Protein AF-A0A7J4FAH4-F1 (afdb_monomer_lite)

Structure (mmCIF, N/CA/C/O backbone):
data_AF-A0A7J4FAH4-F1
#
_entry.id   AF-A0A7J4FAH4-F1
#
loop_
_atom_site.group_PDB
_atom_site.id
_atom_site.type_symbol
_atom_site.label_atom_id
_atom_site.label_alt_id
_atom_site.label_comp_id
_atom_site.label_asym_id
_atom_site.label_entity_id
_atom_site.label_seq_id
_atom_site.pdbx_PDB_ins_code
_atom_site.Cartn_x
_atom_site.Cartn_y
_atom_site.Cartn_z
_atom_site.occupancy
_atom_site.B_iso_or_equiv
_atom_site.auth_seq_id
_atom_site.auth_comp_id
_atom_site.auth_asym_id
_atom_site.auth_atom_id
_atom_site.pdbx_PDB_model_num
ATOM 1 N N . MET A 1 1 ? -0.004 -13.744 0.465 1.00 54.03 1 MET A N 1
ATOM 2 C CA . MET A 1 1 ? 0.707 -14.096 1.717 1.00 54.03 1 MET A CA 1
ATOM 3 C C . MET A 1 1 ? 0.719 -12.856 2.607 1.00 54.03 1 MET A C 1
ATOM 5 O O . MET A 1 1 ? 1.039 -11.796 2.095 1.00 54.03 1 MET A O 1
ATOM 9 N N . SER A 1 2 ? 0.314 -12.935 3.880 1.00 59.16 2 SER A N 1
ATOM 10 C CA . SER A 1 2 ? 0.362 -11.785 4.802 1.00 59.16 2 SER A CA 1
ATOM 11 C C . SER A 1 2 ? 1.674 -11.795 5.589 1.00 59.16 2 SER A C 1
ATOM 13 O O . SER A 1 2 ? 1.915 -12.736 6.346 1.00 59.16 2 SER A O 1
ATOM 15 N N . LEU A 1 3 ? 2.505 -10.766 5.427 1.00 73.12 3 LEU A N 1
ATOM 16 C CA . LEU A 1 3 ? 3.764 -10.606 6.156 1.00 73.12 3 LEU A CA 1
ATOM 17 C C . LEU A 1 3 ? 3.578 -9.580 7.283 1.00 73.12 3 LEU A C 1
ATOM 19 O O . LEU A 1 3 ? 3.085 -8.482 7.044 1.00 73.12 3 LEU A O 1
ATOM 23 N N . LYS A 1 4 ? 3.972 -9.931 8.511 1.00 84.88 4 LYS A N 1
ATOM 24 C CA . LYS A 1 4 ? 4.055 -8.994 9.641 1.00 84.88 4 LYS A CA 1
ATOM 25 C C . LYS A 1 4 ? 5.525 -8.789 9.979 1.00 84.88 4 LYS A C 1
ATOM 27 O O . LYS A 1 4 ? 6.228 -9.762 10.237 1.00 84.88 4 LYS A O 1
ATOM 32 N N . LEU A 1 5 ? 5.976 -7.540 9.970 1.00 83.56 5 LEU A N 1
ATOM 33 C CA . LEU A 1 5 ? 7.360 -7.171 10.259 1.00 83.56 5 LEU A CA 1
ATOM 34 C C . LEU A 1 5 ? 7.422 -6.438 11.598 1.00 83.56 5 LEU A C 1
ATOM 36 O O . LEU A 1 5 ? 6.719 -5.451 11.799 1.00 83.56 5 LEU A O 1
ATOM 40 N N . ALA A 1 6 ? 8.273 -6.913 12.507 1.00 90.56 6 ALA A N 1
ATOM 41 C CA . ALA A 1 6 ? 8.656 -6.157 13.692 1.00 90.56 6 ALA A CA 1
ATOM 42 C C . ALA A 1 6 ? 9.883 -5.310 13.340 1.00 90.56 6 ALA A C 1
ATOM 44 O O . ALA A 1 6 ? 10.941 -5.853 13.020 1.00 90.56 6 ALA A O 1
ATOM 45 N N . ILE A 1 7 ? 9.736 -3.988 13.373 1.00 90.44 7 ILE A N 1
ATOM 46 C CA . ILE A 1 7 ? 10.794 -3.041 13.011 1.00 90.44 7 ILE A CA 1
ATOM 47 C C . ILE A 1 7 ? 11.178 -2.166 14.204 1.00 90.44 7 ILE A C 1
ATOM 49 O O . ILE A 1 7 ? 10.389 -1.948 15.119 1.00 90.44 7 ILE A O 1
ATOM 53 N N . SER A 1 8 ? 12.416 -1.667 14.205 1.00 93.62 8 SER A N 1
ATOM 54 C CA . SER A 1 8 ? 12.860 -0.711 15.226 1.00 93.62 8 SER A CA 1
ATOM 55 C C . SER A 1 8 ? 12.094 0.611 15.114 1.00 93.62 8 SER A C 1
ATOM 57 O O . SER A 1 8 ? 11.787 1.048 14.005 1.00 93.62 8 SER A O 1
ATOM 59 N N . ARG A 1 9 ? 11.883 1.297 16.246 1.00 93.50 9 ARG A N 1
ATOM 60 C CA . ARG A 1 9 ? 11.243 2.626 16.301 1.00 93.50 9 ARG A CA 1
ATOM 61 C C . ARG A 1 9 ? 11.860 3.625 15.315 1.00 93.50 9 ARG A C 1
ATOM 63 O O . ARG A 1 9 ? 11.146 4.343 14.631 1.00 93.50 9 ARG A O 1
ATOM 70 N N . ARG A 1 10 ? 13.188 3.604 15.177 1.00 93.38 10 ARG A N 1
ATOM 71 C CA . ARG A 1 10 ? 13.920 4.454 14.225 1.00 93.38 10 ARG A CA 1
ATOM 72 C C . ARG A 1 10 ? 13.487 4.226 12.771 1.00 93.38 10 ARG A C 1
ATOM 74 O O . ARG A 1 10 ? 13.498 5.159 11.977 1.00 93.38 10 ARG A O 1
ATOM 81 N N . LEU A 1 11 ? 13.182 2.983 12.393 1.00 91.38 11 LEU A N 1
ATOM 82 C CA . LEU A 1 11 ? 12.743 2.670 11.034 1.00 91.38 11 LEU A CA 1
ATOM 83 C C . LEU A 1 11 ? 11.282 3.070 10.821 1.00 91.38 11 LEU A C 1
ATOM 85 O O . LEU A 1 11 ? 10.959 3.582 9.758 1.00 91.38 11 LEU A O 1
ATOM 89 N N . GLU A 1 12 ? 10.432 2.896 11.833 1.00 91.25 12 GLU A N 1
ATOM 90 C CA . GLU A 1 12 ? 9.048 3.382 11.805 1.00 91.25 12 GLU A CA 1
ATOM 91 C C . GLU A 1 12 ? 8.988 4.906 11.619 1.00 91.25 12 GLU A C 1
ATOM 93 O O . GLU A 1 12 ? 8.271 5.390 10.748 1.00 91.25 12 GLU A O 1
ATOM 98 N N . GLU A 1 13 ? 9.789 5.656 12.383 1.00 92.56 13 GLU A N 1
ATOM 99 C CA . GLU A 1 13 ? 9.893 7.117 12.266 1.00 92.56 13 GLU A CA 1
ATOM 100 C C . GLU A 1 13 ? 10.339 7.531 10.857 1.00 92.56 13 GLU A C 1
ATOM 102 O O . GLU A 1 13 ? 9.701 8.376 10.234 1.00 92.56 13 GLU A O 1
ATOM 107 N N . ARG A 1 14 ? 11.354 6.864 10.290 1.00 92.94 14 ARG A N 1
ATOM 108 C CA . ARG A 1 14 ? 11.786 7.124 8.906 1.00 92.94 14 ARG A CA 1
ATOM 109 C C . ARG A 1 14 ? 10.707 6.804 7.873 1.00 92.94 14 ARG A C 1
ATOM 111 O O . ARG A 1 14 ? 10.540 7.568 6.933 1.00 92.94 14 ARG A O 1
ATOM 118 N N . LEU A 1 15 ? 9.991 5.687 8.014 1.00 91.31 15 LEU A N 1
ATOM 119 C CA . LEU A 1 15 ? 8.903 5.339 7.093 1.00 91.31 15 LEU A CA 1
ATOM 120 C C . LEU A 1 15 ? 7.787 6.388 7.130 1.00 91.31 15 LEU A C 1
ATOM 122 O O . LEU A 1 15 ? 7.239 6.728 6.085 1.00 91.31 15 LEU A O 1
ATOM 126 N N . ARG A 1 16 ? 7.482 6.919 8.319 1.00 89.94 16 ARG A N 1
ATOM 127 C CA . ARG A 1 16 ? 6.504 7.994 8.501 1.00 89.94 16 ARG A CA 1
ATOM 128 C C . ARG A 1 16 ? 6.962 9.296 7.846 1.00 89.94 16 ARG A C 1
ATOM 130 O O . ARG A 1 16 ? 6.202 9.869 7.079 1.00 89.94 16 ARG A O 1
ATOM 137 N N . GLU A 1 17 ? 8.202 9.718 8.083 1.00 91.31 17 GLU A N 1
ATOM 138 C CA . GLU A 1 17 ? 8.757 10.928 7.460 1.00 91.31 17 GLU A CA 1
ATOM 139 C C . GLU A 1 17 ? 8.730 10.857 5.928 1.00 91.31 17 GLU A C 1
ATOM 141 O O . GLU A 1 17 ? 8.362 11.824 5.267 1.00 91.31 17 GLU A O 1
ATOM 146 N N . GLU A 1 18 ? 9.114 9.720 5.343 1.00 88.81 18 GLU A N 1
ATOM 147 C CA . GLU A 1 18 ? 9.100 9.555 3.886 1.00 88.81 18 GLU A CA 1
ATOM 148 C C . GLU A 1 18 ? 7.671 9.469 3.329 1.00 88.81 18 GLU A C 1
ATOM 150 O O . GLU A 1 18 ? 7.392 10.037 2.276 1.00 88.81 18 GLU A O 1
ATOM 155 N N . SER A 1 19 ? 6.750 8.836 4.060 1.00 86.56 19 SER A N 1
ATOM 156 C CA . SER A 1 19 ? 5.319 8.801 3.731 1.00 86.56 19 SER A CA 1
ATOM 157 C C . SER A 1 19 ? 4.721 10.211 3.686 1.00 86.56 19 SER A C 1
ATOM 159 O O . SER A 1 19 ? 4.054 10.563 2.712 1.00 86.56 19 SER A O 1
ATOM 161 N N . GLU A 1 20 ? 5.029 11.048 4.680 1.00 86.31 20 GLU A N 1
ATOM 162 C CA . GLU A 1 20 ? 4.586 12.444 4.744 1.00 86.31 20 GLU A CA 1
ATOM 163 C C . GLU A 1 20 ? 5.186 13.292 3.614 1.00 86.31 20 GLU A C 1
ATOM 165 O O . GLU A 1 20 ? 4.463 14.044 2.962 1.00 86.31 20 GLU A O 1
ATOM 170 N N . LYS A 1 21 ? 6.489 13.145 3.329 1.00 85.44 21 LYS A 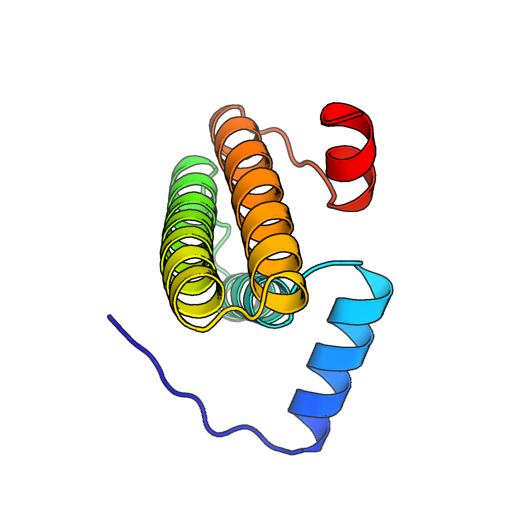N 1
ATOM 171 C CA . LYS A 1 21 ? 7.160 13.872 2.234 1.00 85.44 21 LYS A CA 1
ATOM 172 C C . LYS A 1 21 ? 6.620 13.495 0.858 1.00 85.44 21 LYS A C 1
ATOM 174 O O . LYS A 1 21 ? 6.488 14.363 -0.001 1.00 85.44 21 LYS A O 1
ATOM 179 N N . ALA A 1 22 ? 6.356 12.210 0.634 1.00 77.88 22 ALA A N 1
ATOM 180 C CA . ALA A 1 22 ? 5.904 11.700 -0.655 1.00 77.88 22 ALA A CA 1
ATOM 181 C C . ALA A 1 22 ? 4.379 11.799 -0.838 1.00 77.88 22 ALA A C 1
ATOM 183 O O . ALA A 1 22 ? 3.885 11.621 -1.952 1.00 77.88 22 ALA A O 1
ATOM 184 N N . GLY A 1 23 ? 3.627 12.068 0.237 1.00 79.50 23 GLY A N 1
ATOM 185 C CA . GLY A 1 23 ? 2.164 12.080 0.216 1.00 79.50 23 GLY A CA 1
ATOM 186 C C . GLY A 1 23 ? 1.574 10.709 -0.121 1.00 79.50 23 GLY A C 1
ATOM 187 O O . GLY A 1 23 ? 0.561 10.619 -0.813 1.00 79.50 23 GLY A O 1
ATOM 188 N N . VAL A 1 24 ? 2.245 9.632 0.296 1.00 81.38 24 VAL A N 1
ATOM 189 C CA . VAL A 1 24 ? 1.845 8.243 0.012 1.00 81.38 24 VAL A CA 1
ATOM 190 C C . VAL A 1 24 ? 1.739 7.460 1.309 1.00 81.38 24 VAL A C 1
ATOM 192 O O . VAL A 1 24 ? 2.259 7.889 2.336 1.00 81.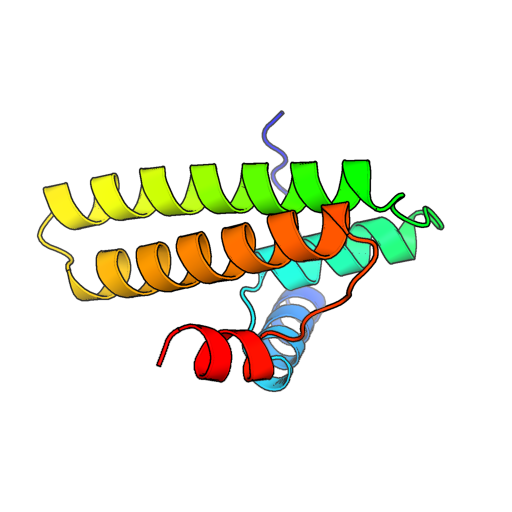38 24 VAL A O 1
ATOM 195 N N . SER A 1 25 ? 1.081 6.306 1.298 1.00 85.06 25 SER A N 1
ATOM 196 C CA . SER A 1 25 ? 0.933 5.516 2.520 1.00 85.06 25 SER A CA 1
ATOM 197 C C . SER A 1 25 ? 2.250 4.875 2.973 1.00 85.06 25 SER A C 1
ATOM 199 O O . SER A 1 25 ? 3.133 4.566 2.174 1.00 85.06 25 SER A O 1
ATOM 201 N N . ILE A 1 26 ? 2.360 4.594 4.275 1.00 88.81 26 ILE A N 1
ATOM 202 C CA . ILE A 1 26 ? 3.507 3.866 4.848 1.00 88.81 26 ILE A CA 1
ATOM 203 C C . ILE A 1 26 ? 3.699 2.504 4.164 1.00 88.81 26 ILE A C 1
ATOM 205 O O . ILE A 1 26 ? 4.826 2.057 3.971 1.00 88.81 26 ILE A O 1
ATOM 209 N N . GLU A 1 27 ? 2.604 1.842 3.791 1.00 88.00 27 GLU A N 1
ATOM 210 C CA . GLU A 1 27 ? 2.640 0.542 3.119 1.00 88.00 27 GLU A CA 1
ATOM 211 C C . GLU A 1 27 ? 3.192 0.648 1.696 1.00 88.00 27 GLU A C 1
ATOM 213 O O . GLU A 1 27 ? 3.925 -0.243 1.275 1.00 88.00 27 GLU A O 1
ATOM 218 N N . GLU A 1 28 ? 2.909 1.744 0.989 1.00 85.62 28 GLU A N 1
ATOM 219 C CA . GLU A 1 28 ? 3.499 2.017 -0.319 1.00 85.62 28 GLU A CA 1
ATOM 220 C C . GLU A 1 28 ? 5.002 2.314 -0.204 1.00 85.62 28 GLU A C 1
ATOM 222 O O . GLU A 1 28 ? 5.795 1.674 -0.893 1.00 85.62 28 GLU A O 1
ATOM 227 N N . ILE A 1 29 ? 5.423 3.175 0.735 1.00 89.38 29 ILE A N 1
ATOM 228 C CA . ILE A 1 29 ? 6.856 3.416 0.998 1.00 89.38 29 ILE A CA 1
ATOM 229 C C . ILE A 1 29 ? 7.579 2.113 1.354 1.00 89.38 29 ILE A C 1
ATOM 231 O O . ILE A 1 29 ? 8.683 1.854 0.873 1.00 89.38 29 ILE A O 1
ATOM 235 N N . ALA A 1 30 ? 6.974 1.282 2.206 1.00 89.69 30 ALA A N 1
ATOM 236 C CA . ALA A 1 30 ? 7.559 0.009 2.607 1.00 89.69 30 ALA A CA 1
ATOM 237 C C . ALA A 1 30 ? 7.699 -0.947 1.415 1.00 89.69 30 ALA A C 1
ATOM 239 O O . ALA A 1 30 ? 8.735 -1.597 1.279 1.00 89.69 30 ALA A O 1
ATOM 240 N N . LEU A 1 31 ? 6.689 -1.012 0.545 1.00 86.06 31 LEU A N 1
ATOM 241 C CA . LEU A 1 31 ? 6.721 -1.814 -0.673 1.00 86.06 31 LEU A CA 1
ATOM 242 C C . LEU A 1 31 ? 7.860 -1.367 -1.599 1.00 86.06 31 LEU A C 1
ATOM 244 O O . LEU A 1 31 ? 8.684 -2.188 -1.998 1.00 86.06 31 LEU A O 1
ATOM 248 N N . GLU A 1 32 ? 7.965 -0.068 -1.882 1.00 83.94 32 GLU A N 1
ATOM 249 C CA . GLU A 1 32 ? 9.034 0.480 -2.725 1.00 83.94 32 GLU A CA 1
ATOM 250 C C . GLU A 1 32 ? 10.427 0.244 -2.129 1.00 83.94 32 GLU A C 1
ATOM 252 O O . GLU A 1 32 ? 11.364 -0.137 -2.837 1.00 83.94 32 GLU A O 1
ATOM 257 N N . ALA A 1 33 ? 10.568 0.416 -0.812 1.00 88.12 33 ALA A N 1
ATOM 258 C CA . ALA A 1 33 ? 11.818 0.157 -0.109 1.00 88.12 33 ALA A CA 1
ATOM 259 C C . ALA A 1 33 ? 12.231 -1.322 -0.170 1.00 88.12 33 ALA A C 1
ATOM 261 O O . ALA A 1 33 ? 13.426 -1.606 -0.273 1.00 88.12 33 ALA A O 1
ATOM 262 N N . LEU A 1 34 ? 11.274 -2.258 -0.126 1.00 87.12 34 LEU A N 1
ATOM 263 C CA . LEU A 1 34 ? 11.544 -3.691 -0.258 1.00 87.12 34 LEU A CA 1
ATOM 264 C C . LEU A 1 34 ? 12.069 -4.035 -1.652 1.00 87.12 34 LEU A C 1
ATOM 266 O O . LEU A 1 34 ? 13.112 -4.675 -1.747 1.00 87.12 34 LEU A O 1
ATOM 270 N N . TYR A 1 35 ? 11.413 -3.566 -2.715 1.00 82.62 35 TYR A N 1
ATOM 271 C CA . TYR A 1 35 ? 11.878 -3.809 -4.085 1.00 82.62 35 TYR A CA 1
ATOM 272 C C . TYR A 1 35 ? 13.279 -3.250 -4.318 1.00 82.62 35 TYR A C 1
ATOM 274 O O . TYR A 1 35 ? 14.189 -3.971 -4.729 1.00 82.62 35 TYR A O 1
ATOM 282 N N . LYS A 1 36 ? 13.493 -1.992 -3.919 1.00 84.12 36 LYS A N 1
ATOM 283 C CA . LYS A 1 36 ? 14.808 -1.356 -4.001 1.00 84.12 36 LYS A CA 1
ATOM 284 C C . LYS A 1 36 ? 15.870 -2.105 -3.191 1.00 84.12 36 LYS A C 1
ATOM 286 O O . LYS A 1 36 ? 17.010 -2.216 -3.631 1.00 84.12 36 LYS A O 1
ATOM 291 N N . GLY A 1 37 ? 15.517 -2.593 -2.003 1.00 85.88 37 GLY A N 1
ATOM 292 C CA . GLY A 1 37 ? 16.426 -3.318 -1.116 1.00 85.88 37 GLY A CA 1
ATOM 293 C C . GLY A 1 37 ? 16.804 -4.713 -1.616 1.00 85.88 37 GLY A C 1
ATOM 294 O O . GLY A 1 37 ? 17.907 -5.172 -1.328 1.00 85.88 37 GLY A O 1
ATOM 295 N N . LEU A 1 38 ? 15.919 -5.370 -2.369 1.00 83.12 38 LEU A N 1
ATOM 296 C CA . LEU A 1 38 ? 16.174 -6.674 -2.987 1.00 83.12 38 LEU A CA 1
ATOM 297 C C . LEU A 1 38 ? 16.964 -6.570 -4.301 1.00 83.12 38 LEU A C 1
ATOM 299 O O . LEU A 1 38 ? 17.418 -7.588 -4.810 1.00 83.12 38 LEU A O 1
ATOM 303 N N . GLY A 1 39 ? 17.175 -5.355 -4.821 1.00 77.38 39 GLY A N 1
ATOM 304 C CA . GLY A 1 39 ? 17.815 -5.146 -6.122 1.00 77.38 39 GLY A CA 1
ATOM 305 C C . GLY A 1 39 ? 16.937 -5.585 -7.296 1.00 77.38 39 GLY A C 1
ATOM 306 O O . GLY A 1 39 ? 17.444 -5.742 -8.402 1.00 77.38 39 GLY A O 1
ATOM 307 N N . GLU A 1 40 ? 15.644 -5.781 -7.045 1.00 71.81 40 GLU A N 1
ATOM 308 C CA . GLU A 1 40 ? 14.656 -6.127 -8.056 1.00 71.81 40 GLU A CA 1
ATOM 309 C C . GLU A 1 40 ? 14.173 -4.829 -8.708 1.00 71.81 40 GLU A C 1
ATOM 311 O O . GLU A 1 40 ? 13.545 -3.979 -8.062 1.00 71.81 40 GLU A O 1
ATOM 316 N N . GLU A 1 41 ? 14.468 -4.659 -9.996 1.00 67.31 41 GLU A N 1
ATOM 317 C CA . GLU A 1 41 ? 13.693 -3.740 -10.819 1.00 67.31 41 GLU A CA 1
ATOM 318 C C . GLU A 1 41 ? 12.366 -4.423 -11.103 1.00 67.31 41 GLU A C 1
ATOM 320 O O . GLU A 1 41 ? 12.284 -5.354 -11.898 1.00 67.31 41 GLU A O 1
ATOM 325 N N . LEU A 1 42 ? 11.331 -3.963 -10.408 1.00 67.06 42 LEU A N 1
ATOM 326 C CA . LEU A 1 42 ? 9.962 -4.330 -10.715 1.00 67.06 42 LEU A CA 1
ATOM 327 C C . LEU A 1 42 ? 9.706 -4.111 -12.202 1.00 67.06 42 LEU A C 1
ATOM 329 O O . LEU A 1 42 ? 9.662 -2.960 -12.656 1.00 67.06 42 LEU A O 1
ATOM 333 N N . ASP A 1 43 ? 9.482 -5.200 -12.935 1.00 81.12 43 ASP A N 1
ATOM 334 C CA . ASP A 1 43 ? 8.975 -5.059 -14.284 1.00 81.12 43 ASP A CA 1
ATOM 335 C C . ASP A 1 43 ? 7.622 -4.313 -14.233 1.00 81.12 43 ASP A C 1
ATOM 337 O O . ASP A 1 43 ? 6.905 -4.347 -13.217 1.00 81.12 43 ASP A O 1
ATOM 341 N N . PRO A 1 44 ? 7.247 -3.593 -15.301 1.00 83.06 44 PRO A N 1
ATOM 342 C CA . PRO A 1 44 ? 6.053 -2.755 -15.269 1.00 83.06 44 PRO A CA 1
ATOM 343 C C . PRO A 1 44 ? 4.759 -3.539 -14.965 1.00 83.06 44 PRO A C 1
ATOM 345 O O . PRO A 1 44 ? 3.810 -2.988 -14.399 1.00 83.06 44 PRO A O 1
ATOM 348 N N . SER A 1 45 ? 4.719 -4.835 -15.292 1.00 86.12 45 SER A N 1
ATOM 349 C CA . SER A 1 45 ? 3.590 -5.723 -15.013 1.00 86.12 45 SER A CA 1
ATOM 350 C C . SER A 1 45 ? 3.541 -6.134 -13.542 1.00 86.12 45 SER A C 1
ATOM 352 O O . SER A 1 45 ? 2.478 -6.047 -12.926 1.00 86.12 45 SER A O 1
ATOM 354 N N . GLU A 1 46 ? 4.663 -6.531 -12.946 1.00 86.06 46 GLU A N 1
ATOM 355 C CA . GLU A 1 46 ? 4.745 -6.844 -11.518 1.00 86.06 46 GLU A CA 1
ATOM 356 C C . GLU A 1 46 ? 4.421 -5.619 -10.659 1.00 86.06 46 GLU A C 1
ATOM 358 O O . GLU A 1 46 ? 3.688 -5.724 -9.672 1.00 86.06 46 GLU A O 1
ATOM 363 N N . LYS A 1 47 ? 4.880 -4.431 -11.075 1.00 85.31 47 LYS A N 1
ATOM 364 C CA . LYS A 1 47 ? 4.583 -3.170 -10.383 1.00 85.31 47 LYS A C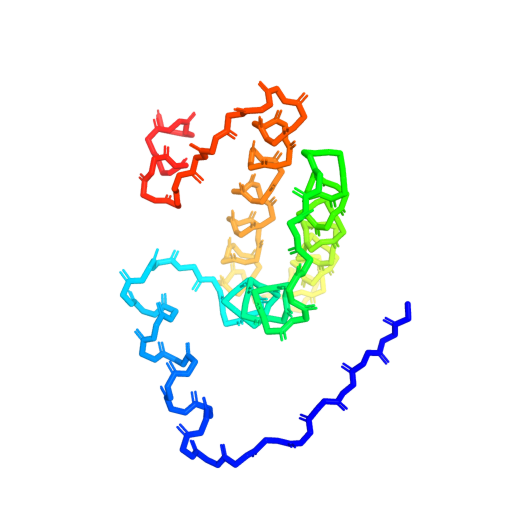A 1
ATOM 365 C C . LYS A 1 47 ? 3.088 -2.887 -10.397 1.00 85.31 47 LYS A C 1
ATOM 367 O O . LYS A 1 47 ? 2.506 -2.495 -9.384 1.00 85.31 47 LYS A O 1
ATOM 372 N N . ALA A 1 48 ? 2.456 -3.122 -11.544 1.00 89.31 48 ALA A N 1
ATOM 373 C CA . ALA A 1 48 ? 1.023 -2.968 -11.689 1.00 89.31 48 ALA A CA 1
ATOM 374 C C . ALA A 1 48 ? 0.235 -3.951 -10.817 1.00 89.31 48 ALA A C 1
ATOM 376 O O . ALA A 1 48 ? -0.746 -3.548 -10.193 1.00 89.31 48 ALA A O 1
ATOM 377 N N . GLU A 1 49 ? 0.652 -5.216 -10.745 1.00 90.94 49 GLU A N 1
ATOM 378 C CA . GLU A 1 49 ? -0.008 -6.205 -9.889 1.00 90.94 49 GLU A CA 1
ATOM 379 C C . GLU A 1 49 ? 0.189 -5.897 -8.398 1.00 90.94 49 GLU A C 1
ATOM 381 O O . GLU A 1 49 ? -0.750 -6.045 -7.615 1.00 90.94 49 GLU A O 1
ATOM 386 N N . ALA A 1 50 ? 1.353 -5.379 -7.999 1.00 88.88 50 ALA A N 1
ATOM 387 C CA . ALA A 1 50 ? 1.597 -4.950 -6.625 1.00 88.88 50 ALA A CA 1
ATOM 388 C C . ALA A 1 50 ? 0.691 -3.771 -6.221 1.00 88.88 50 ALA A C 1
ATOM 390 O O . ALA A 1 50 ? 0.030 -3.821 -5.179 1.00 88.88 50 ALA A O 1
ATOM 391 N N . TYR A 1 51 ? 0.586 -2.741 -7.070 1.00 90.62 51 TYR A N 1
ATOM 392 C CA . TYR A 1 51 ? -0.328 -1.618 -6.837 1.00 90.62 51 TYR A CA 1
ATOM 393 C C . TYR A 1 51 ? -1.796 -2.045 -6.845 1.00 90.62 51 TYR A C 1
ATOM 395 O O . TYR A 1 51 ? -2.563 -1.613 -5.983 1.00 90.62 51 TYR A O 1
ATOM 403 N N . LYS A 1 52 ? -2.188 -2.938 -7.760 1.00 93.94 52 LYS A N 1
ATOM 404 C CA . LYS A 1 52 ? -3.535 -3.520 -7.791 1.00 93.94 52 LYS A CA 1
ATOM 405 C C . LYS A 1 52 ? -3.848 -4.276 -6.498 1.00 93.94 52 LYS A C 1
ATOM 407 O O . LYS A 1 52 ? -4.898 -4.048 -5.909 1.00 93.94 52 LYS A O 1
ATOM 412 N N . GLY A 1 53 ? -2.933 -5.116 -6.014 1.00 93.12 53 GLY A N 1
ATOM 413 C CA . GLY A 1 53 ? -3.122 -5.854 -4.763 1.00 93.12 53 GLY A CA 1
ATOM 414 C C . GLY A 1 53 ? -3.263 -4.938 -3.542 1.00 93.12 53 GLY A C 1
ATOM 415 O O . GLY A 1 53 ? -4.093 -5.189 -2.667 1.00 93.12 53 GLY A O 1
ATOM 416 N N . LEU A 1 54 ? -2.496 -3.843 -3.487 1.00 92.06 54 LEU A N 1
ATOM 417 C CA . LEU A 1 54 ? -2.627 -2.853 -2.415 1.00 92.06 54 LEU A CA 1
ATOM 418 C C . LEU A 1 54 ? -3.937 -2.051 -2.531 1.00 92.06 54 LEU A C 1
ATOM 420 O O . LEU A 1 54 ? -4.581 -1.791 -1.516 1.00 92.06 54 LEU A O 1
ATOM 424 N N . SER A 1 55 ? -4.366 -1.732 -3.756 1.00 93.94 55 SER A N 1
ATOM 425 C CA . SER A 1 55 ? -5.657 -1.092 -4.038 1.00 93.94 55 SER A CA 1
ATOM 426 C C . SER A 1 55 ? -6.834 -1.948 -3.556 1.00 93.94 55 SER A C 1
ATOM 428 O O . SER A 1 55 ? -7.679 -1.464 -2.804 1.00 93.94 55 SER A O 1
ATOM 430 N N . GLU A 1 56 ? -6.849 -3.240 -3.898 1.00 95.69 56 GLU A N 1
ATOM 431 C CA . GLU A 1 56 ? -7.882 -4.194 -3.469 1.00 95.69 56 GLU A CA 1
ATOM 432 C C . GLU A 1 56 ? -7.942 -4.322 -1.940 1.00 95.69 56 GLU A C 1
ATOM 434 O O . GLU A 1 56 ? -9.027 -4.341 -1.356 1.00 95.69 56 GLU A O 1
ATOM 439 N N . LYS A 1 57 ? -6.779 -4.344 -1.272 1.00 94.38 57 LYS A N 1
ATOM 440 C CA . LYS A 1 57 ? -6.708 -4.335 0.194 1.00 94.38 57 LYS A CA 1
ATOM 441 C C . LYS A 1 57 ? -7.352 -3.075 0.777 1.00 94.38 57 LYS A C 1
ATOM 443 O O . LYS A 1 57 ? -8.145 -3.180 1.708 1.00 94.38 57 LYS A O 1
ATOM 448 N N . TYR A 1 58 ? -7.015 -1.897 0.258 1.00 94.50 58 TYR A N 1
ATOM 449 C CA . TYR A 1 58 ? -7.566 -0.637 0.763 1.00 94.50 58 TYR A CA 1
ATOM 450 C C . TYR A 1 58 ? -9.062 -0.512 0.511 1.00 94.50 58 TYR A C 1
ATOM 452 O O . TYR A 1 58 ? -9.773 -0.012 1.376 1.00 94.50 58 TYR A O 1
ATOM 460 N N . PHE A 1 59 ? -9.549 -1.019 -0.618 1.00 95.50 59 PHE A N 1
ATOM 461 C CA . PHE A 1 59 ? -10.979 -1.080 -0.892 1.00 95.50 59 PHE A CA 1
ATOM 462 C C . PHE A 1 59 ? -11.717 -1.939 0.151 1.00 95.50 59 PHE A C 1
ATOM 464 O O . PHE A 1 59 ? -12.679 -1.479 0.758 1.00 95.50 59 PHE A O 1
ATOM 471 N N . ALA A 1 60 ? -11.206 -3.136 0.458 1.00 96.50 60 ALA A N 1
ATOM 472 C CA . ALA A 1 60 ? -11.789 -3.998 1.491 1.00 96.50 60 ALA A CA 1
ATOM 473 C C . ALA A 1 60 ? -11.714 -3.388 2.910 1.00 96.50 60 ALA A C 1
ATOM 475 O O . ALA A 1 60 ? -12.626 -3.552 3.726 1.00 96.50 60 ALA A O 1
ATOM 476 N N . GLU A 1 61 ? -10.629 -2.673 3.226 1.00 94.69 61 GLU A N 1
ATOM 477 C CA . GLU A 1 61 ? -10.509 -1.925 4.483 1.00 94.69 61 GLU A CA 1
ATOM 478 C C . GLU A 1 61 ? -11.509 -0.764 4.544 1.00 94.69 61 GLU A C 1
ATOM 480 O O . GLU A 1 61 ? -12.110 -0.546 5.596 1.00 94.69 61 GLU A O 1
ATOM 485 N N . ALA A 1 62 ? -11.731 -0.056 3.434 1.00 95.88 62 ALA A N 1
ATOM 486 C CA . ALA A 1 62 ? -12.709 1.021 3.358 1.00 95.88 62 ALA A CA 1
ATOM 487 C C . ALA A 1 62 ? -14.133 0.530 3.630 1.00 95.88 62 ALA A C 1
ATOM 489 O O . ALA A 1 62 ? -14.826 1.146 4.438 1.00 95.88 62 ALA A O 1
ATOM 490 N N . ASP A 1 63 ? -14.538 -0.598 3.037 1.00 95.94 63 ASP A N 1
ATOM 491 C CA . ASP A 1 63 ? -15.832 -1.232 3.328 1.00 95.94 63 ASP A CA 1
ATOM 492 C C . ASP A 1 63 ? -15.950 -1.559 4.824 1.00 95.94 63 ASP A C 1
ATOM 494 O O . ASP A 1 63 ? -16.932 -1.211 5.477 1.00 95.94 63 ASP A O 1
ATOM 498 N N . THR A 1 64 ? -14.884 -2.111 5.413 1.00 97.31 64 THR A N 1
ATOM 499 C CA . THR A 1 64 ? -14.837 -2.430 6.849 1.00 97.31 64 THR A CA 1
ATOM 500 C C . THR A 1 64 ? -14.984 -1.189 7.743 1.00 97.31 64 THR A C 1
ATOM 502 O O . THR A 1 64 ? -15.565 -1.281 8.827 1.00 97.31 64 THR A O 1
ATOM 505 N N . PHE A 1 65 ? -14.430 -0.036 7.352 1.00 96.38 65 PHE A N 1
ATOM 506 C CA . PHE A 1 65 ? -14.602 1.228 8.082 1.00 96.38 65 PHE A CA 1
ATOM 507 C C . PHE A 1 65 ? -15.992 1.834 7.859 1.00 96.38 65 PHE A C 1
ATOM 509 O O . PHE A 1 65 ? -16.600 2.320 8.815 1.00 96.38 65 PHE A O 1
ATOM 516 N N . SER A 1 66 ? -16.520 1.739 6.637 1.00 95.06 66 SER A N 1
ATOM 517 C CA . SER A 1 66 ? -17.866 2.189 6.276 1.00 95.06 66 SER A CA 1
ATOM 518 C C . SER A 1 66 ? -18.938 1.457 7.089 1.00 95.06 66 SER A C 1
ATOM 520 O O . SER A 1 66 ? -19.782 2.101 7.712 1.00 95.06 66 SER A O 1
ATOM 522 N N . ASP A 1 67 ? -18.836 0.129 7.211 1.00 96.69 67 ASP A N 1
ATOM 523 C CA . ASP A 1 67 ? -19.746 -0.699 8.017 1.00 96.69 67 ASP A CA 1
ATOM 524 C C . ASP A 1 67 ? -19.731 -0.330 9.510 1.00 96.69 67 ASP A C 1
ATOM 526 O O . ASP A 1 67 ? -20.718 -0.513 10.226 1.00 96.69 67 ASP A O 1
ATOM 530 N N . LYS A 1 68 ? -18.609 0.212 9.998 1.00 96.81 68 LYS A N 1
ATOM 531 C CA . LYS A 1 68 ? -18.452 0.696 11.379 1.00 96.81 68 LYS A CA 1
ATOM 532 C C . LYS A 1 68 ? -18.912 2.146 11.565 1.00 96.81 68 LYS A C 1
ATOM 534 O O . LYS A 1 68 ? -18.884 2.638 12.692 1.00 96.81 68 LYS A O 1
ATOM 539 N N . GLY A 1 69 ? -19.321 2.827 10.493 1.00 96.81 69 GLY A N 1
ATOM 540 C CA . GLY A 1 69 ? -19.689 4.244 10.497 1.00 96.81 69 GLY A CA 1
ATOM 541 C C . GLY A 1 69 ? -18.499 5.208 10.572 1.00 96.81 69 GLY A C 1
ATOM 542 O O . GLY A 1 69 ? -18.699 6.397 10.819 1.00 96.81 69 GLY A O 1
ATOM 543 N N . ASP A 1 70 ? -17.269 4.727 10.365 1.00 96.75 70 ASP A N 1
ATOM 544 C CA . ASP A 1 70 ? -16.059 5.555 10.342 1.00 96.75 70 ASP A CA 1
ATOM 545 C C . ASP A 1 70 ? -15.772 6.046 8.916 1.00 96.75 70 ASP A C 1
ATOM 547 O O . ASP A 1 70 ? -14.888 5.563 8.204 1.00 96.75 70 ASP A O 1
ATOM 551 N N . TYR A 1 71 ? -16.570 7.015 8.472 1.00 94.75 71 TYR A N 1
ATOM 552 C CA . TYR A 1 71 ? -16.496 7.530 7.105 1.00 94.75 71 TYR A CA 1
ATOM 553 C C . TYR A 1 71 ? -15.207 8.301 6.805 1.00 94.75 71 TYR A C 1
ATOM 555 O O . TYR A 1 71 ? -14.826 8.400 5.638 1.00 94.75 71 TYR A 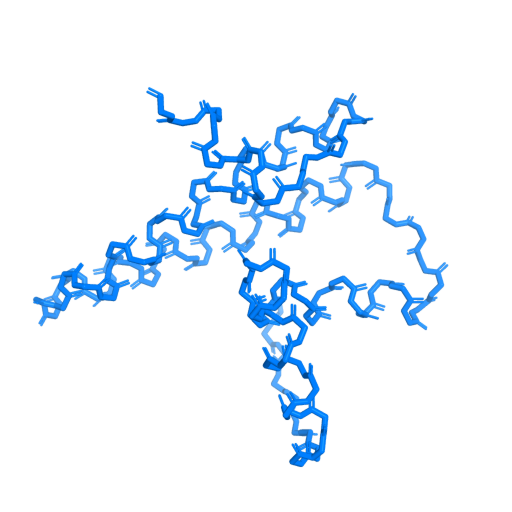O 1
ATOM 563 N N . VAL A 1 72 ? -14.532 8.839 7.827 1.00 94.06 72 VAL A N 1
ATOM 564 C CA . VAL A 1 72 ? -13.249 9.537 7.652 1.00 94.06 72 VAL A CA 1
ATOM 565 C C . VAL A 1 72 ? -12.198 8.529 7.204 1.00 94.06 72 VAL A C 1
ATOM 567 O O . VAL A 1 72 ? -11.618 8.691 6.131 1.00 94.06 72 VAL A O 1
ATOM 570 N N . GLN A 1 73 ? -12.027 7.439 7.957 1.00 91.19 73 GLN A N 1
ATOM 571 C CA . GLN A 1 73 ? -11.077 6.390 7.587 1.00 91.19 73 GLN A CA 1
ATOM 572 C C . GLN A 1 73 ? -11.487 5.656 6.306 1.00 91.19 73 GLN A C 1
ATOM 574 O O . GLN A 1 73 ? -10.630 5.352 5.476 1.00 91.19 73 GLN A O 1
ATOM 579 N N . ALA A 1 74 ? -12.786 5.429 6.084 1.00 93.94 74 ALA A N 1
ATOM 580 C CA . ALA A 1 74 ? -13.264 4.845 4.831 1.00 93.94 74 ALA A CA 1
ATOM 581 C C . ALA A 1 74 ? -12.890 5.711 3.613 1.00 93.94 74 ALA A C 1
ATOM 583 O O . ALA A 1 74 ? -12.400 5.189 2.612 1.00 93.94 74 ALA A O 1
ATOM 584 N N . SER A 1 75 ? -13.058 7.035 3.708 1.00 92.31 75 SER A N 1
ATOM 585 C CA . SER A 1 75 ? -12.728 7.969 2.622 1.00 92.31 75 SER A CA 1
ATOM 586 C C . SER A 1 75 ? -11.225 8.022 2.342 1.00 92.31 75 SER A C 1
ATOM 588 O O . SER A 1 75 ? -10.821 7.996 1.180 1.00 92.31 75 SER A O 1
ATOM 590 N N . GLU A 1 76 ? -10.389 8.033 3.385 1.00 90.19 76 GLU A N 1
ATOM 591 C CA . GLU A 1 76 ? -8.927 7.966 3.240 1.00 90.19 76 GLU A CA 1
ATOM 592 C C . GLU A 1 76 ? -8.488 6.675 2.534 1.00 90.19 76 GLU A C 1
ATOM 594 O O . GLU A 1 76 ? -7.655 6.703 1.623 1.00 90.19 76 GLU A O 1
ATOM 599 N N . LYS A 1 77 ? -9.086 5.536 2.905 1.00 92.81 77 LYS A N 1
ATOM 600 C CA . LYS A 1 77 ? -8.800 4.242 2.276 1.00 92.81 77 LYS A CA 1
ATOM 601 C C . LYS A 1 77 ? -9.272 4.181 0.827 1.00 92.81 77 LYS A C 1
ATOM 603 O O . LYS A 1 77 ? -8.514 3.718 -0.024 1.00 92.81 77 LYS A O 1
ATOM 608 N N . LEU A 1 78 ? -10.459 4.706 0.520 1.00 93.69 78 LEU A N 1
ATOM 609 C CA . LEU A 1 78 ? -10.951 4.810 -0.858 1.00 93.69 78 LEU A CA 1
ATOM 610 C C . LEU A 1 78 ? -10.040 5.680 -1.722 1.00 93.69 78 LEU A C 1
ATOM 612 O O . LEU A 1 78 ? -9.698 5.275 -2.832 1.00 93.69 78 LEU A O 1
ATOM 616 N N . TRP A 1 79 ? -9.600 6.833 -1.212 1.00 90.81 79 TRP A N 1
ATOM 617 C CA . TRP A 1 79 ? -8.657 7.692 -1.927 1.00 90.81 79 TRP A CA 1
ATOM 618 C C . TRP A 1 79 ? -7.366 6.942 -2.274 1.00 90.81 79 TRP A C 1
ATOM 620 O O . TRP A 1 79 ? -6.954 6.908 -3.436 1.00 90.81 79 TRP A O 1
ATOM 630 N N . GLY A 1 80 ? -6.770 6.266 -1.286 1.00 90.62 80 GLY A N 1
ATOM 631 C CA . GLY A 1 80 ? -5.583 5.441 -1.502 1.00 90.62 80 GLY A CA 1
ATOM 632 C C . GLY A 1 80 ? -5.820 4.318 -2.518 1.00 90.62 80 GLY A C 1
ATOM 633 O O . GLY A 1 80 ? -4.982 4.095 -3.392 1.00 90.62 80 GLY A O 1
ATOM 634 N N . ALA A 1 81 ? -6.971 3.640 -2.454 1.00 92.75 81 ALA A N 1
ATOM 635 C CA . ALA A 1 81 ? -7.318 2.565 -3.380 1.00 92.75 81 ALA A CA 1
ATOM 636 C C . ALA A 1 81 ? -7.392 3.060 -4.833 1.00 92.75 81 ALA A C 1
ATOM 638 O O . ALA A 1 81 ? -6.819 2.434 -5.729 1.00 92.75 81 ALA A O 1
ATOM 639 N N . VAL A 1 82 ? -8.046 4.201 -5.072 1.00 93.00 82 VAL A N 1
ATOM 640 C CA . VAL A 1 82 ? -8.170 4.788 -6.414 1.00 93.00 82 VAL A CA 1
ATOM 641 C C . VAL A 1 82 ? -6.809 5.250 -6.937 1.00 93.00 82 VAL A C 1
ATOM 643 O O . VAL A 1 82 ? -6.450 4.913 -8.068 1.00 93.00 82 VAL A O 1
ATOM 646 N N . ALA A 1 83 ? -6.020 5.954 -6.119 1.00 90.81 83 ALA A N 1
ATOM 647 C CA . ALA A 1 83 ? -4.687 6.417 -6.506 1.00 90.81 83 ALA A CA 1
ATOM 648 C C . ALA A 1 83 ? -3.771 5.249 -6.918 1.00 90.81 83 ALA A C 1
ATOM 650 O O . ALA A 1 83 ? -3.104 5.308 -7.954 1.00 90.81 83 ALA A O 1
ATOM 651 N N . LEU A 1 84 ? -3.795 4.148 -6.162 1.00 91.69 84 LEU A N 1
ATOM 652 C CA . LEU A 1 84 ? -3.043 2.934 -6.483 1.00 91.69 84 LEU A CA 1
ATOM 653 C C . LEU A 1 84 ? -3.526 2.266 -7.773 1.00 91.69 84 LEU A C 1
ATOM 655 O O . LEU A 1 84 ? -2.707 1.794 -8.557 1.00 91.69 84 LEU A O 1
ATOM 659 N N . MET A 1 85 ? -4.831 2.264 -8.048 1.00 94.31 85 MET A N 1
ATOM 660 C CA . MET A 1 85 ? -5.351 1.693 -9.293 1.00 94.31 85 MET A CA 1
ATOM 661 C C . MET A 1 85 ? -4.928 2.515 -10.521 1.00 94.31 85 MET A C 1
ATOM 663 O O . MET A 1 85 ? -4.567 1.948 -11.553 1.00 94.31 85 MET A O 1
ATOM 667 N N . VAL A 1 86 ? -4.887 3.848 -10.404 1.00 92.06 86 VAL A N 1
ATOM 668 C CA . VAL A 1 86 ? -4.334 4.731 -11.447 1.00 92.06 86 VAL A CA 1
ATOM 669 C C . VAL A 1 86 ? -2.852 4.425 -11.679 1.00 92.06 86 VAL A C 1
ATOM 671 O O . VAL A 1 86 ? -2.437 4.249 -12.827 1.00 92.06 86 VAL A O 1
ATOM 674 N N . LYS A 1 87 ? -2.065 4.274 -10.606 1.00 89.12 87 LYS A N 1
ATOM 675 C CA . LYS A 1 87 ? -0.653 3.870 -10.697 1.00 89.12 87 LYS A CA 1
ATOM 676 C C . LYS A 1 87 ? -0.476 2.486 -11.315 1.00 89.12 87 LYS A C 1
ATOM 678 O O . LYS A 1 87 ? 0.451 2.297 -12.094 1.00 89.12 87 LYS A O 1
ATOM 683 N N . ALA A 1 88 ? -1.370 1.538 -11.035 1.00 91.44 88 ALA A N 1
ATOM 684 C CA . ALA A 1 88 ? -1.343 0.216 -11.651 1.00 91.44 88 ALA A CA 1
ATOM 685 C C . ALA A 1 88 ? -1.547 0.295 -13.172 1.00 91.44 88 ALA A C 1
ATOM 687 O O . ALA A 1 88 ? -0.798 -0.310 -13.937 1.00 91.44 88 ALA A O 1
ATOM 688 N N . VAL A 1 89 ? -2.527 1.082 -13.630 1.00 92.44 89 VAL A N 1
ATOM 689 C CA . VAL A 1 89 ? -2.769 1.303 -15.067 1.00 92.44 89 VAL A CA 1
ATOM 690 C C . VAL A 1 89 ? -1.587 2.012 -15.729 1.00 92.44 89 VAL A C 1
ATOM 692 O O . VAL A 1 89 ? -1.215 1.655 -16.847 1.00 92.44 89 VAL A O 1
ATOM 695 N N . ALA A 1 90 ? -0.993 2.995 -15.053 1.00 89.69 90 ALA A N 1
ATOM 696 C CA . ALA A 1 90 ? 0.180 3.704 -15.549 1.00 89.69 90 ALA A CA 1
ATOM 697 C C . ALA A 1 90 ? 1.40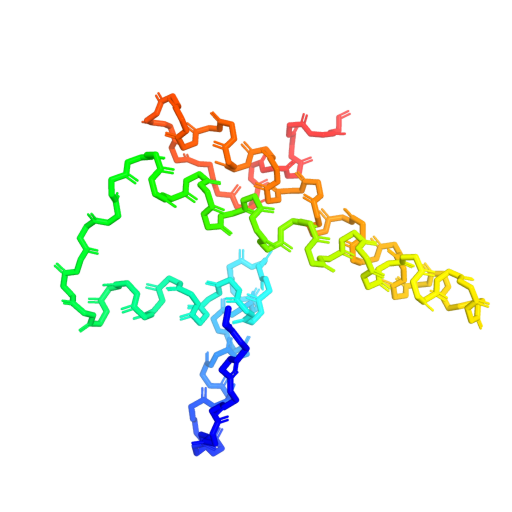0 2.782 -15.662 1.00 89.69 90 ALA A C 1
ATOM 699 O O . ALA A 1 90 ? 2.029 2.739 -16.717 1.00 89.69 90 ALA A O 1
ATOM 700 N N . ALA A 1 91 ? 1.652 1.961 -14.640 1.00 88.06 91 ALA A N 1
ATOM 701 C CA . ALA A 1 91 ? 2.716 0.968 -14.649 1.00 88.06 91 ALA A CA 1
ATOM 702 C C . ALA A 1 91 ? 2.552 -0.027 -15.810 1.00 88.06 91 ALA A C 1
ATOM 704 O O . ALA A 1 91 ? 3.508 -0.253 -16.536 1.00 88.06 91 ALA A O 1
ATOM 705 N N . LYS A 1 92 ? 1.336 -0.512 -16.119 1.00 89.00 92 LYS A N 1
ATOM 706 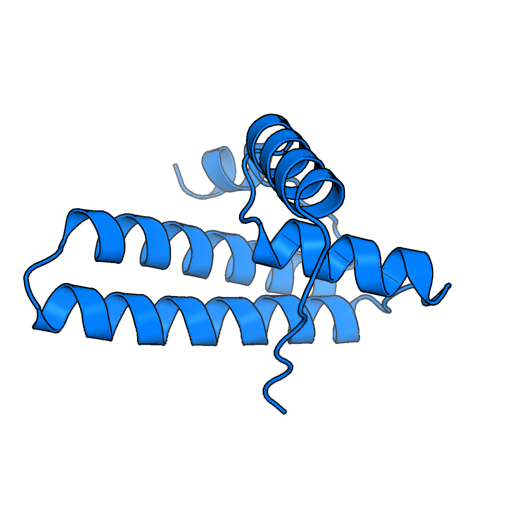C CA . LYS A 1 92 ? 1.114 -1.363 -17.316 1.00 89.00 92 LYS A CA 1
ATOM 707 C C . LYS A 1 92 ? 1.461 -0.682 -18.644 1.00 89.00 92 LYS A C 1
ATOM 709 O O . LYS A 1 92 ? 1.616 -1.365 -19.651 1.00 89.00 92 LYS A O 1
ATOM 714 N N . ARG A 1 93 ? 1.537 0.649 -18.666 1.00 88.56 93 ARG A N 1
ATOM 715 C CA . ARG A 1 93 ? 1.918 1.457 -19.833 1.00 88.56 93 ARG A CA 1
ATOM 716 C C . ARG A 1 93 ? 3.371 1.924 -19.783 1.00 88.56 93 ARG A C 1
ATOM 718 O O . ARG A 1 93 ? 3.744 2.734 -20.622 1.00 88.56 93 ARG A O 1
ATOM 725 N N . ASP A 1 94 ? 4.150 1.439 -18.817 1.00 84.88 94 ASP A N 1
ATOM 726 C CA . ASP A 1 94 ? 5.520 1.883 -18.544 1.00 84.88 94 ASP A CA 1
ATOM 727 C C . ASP A 1 94 ? 5.612 3.390 -18.225 1.00 84.88 94 ASP A C 1
ATOM 729 O O . ASP A 1 94 ? 6.576 4.083 -18.539 1.00 84.88 94 ASP A O 1
ATOM 733 N N . ILE A 1 95 ? 4.553 3.925 -17.604 1.00 84.62 95 ILE A N 1
ATOM 734 C CA . ILE A 1 95 ? 4.462 5.315 -17.157 1.00 84.62 95 ILE A CA 1
ATOM 735 C C . ILE A 1 95 ? 4.502 5.327 -15.631 1.00 84.62 95 ILE A C 1
ATOM 737 O O . ILE A 1 95 ? 3.703 4.669 -14.963 1.00 84.62 95 ILE A O 1
ATOM 741 N N . VAL A 1 96 ? 5.406 6.121 -15.065 1.00 75.56 96 VAL A N 1
ATOM 742 C CA . VAL A 1 96 ? 5.471 6.355 -13.620 1.00 75.56 96 VAL A CA 1
ATOM 743 C C . VAL A 1 96 ? 4.687 7.623 -13.297 1.00 75.56 96 VAL A C 1
ATOM 745 O O . VAL A 1 96 ? 4.994 8.681 -13.834 1.00 75.56 96 VAL A O 1
ATOM 748 N N . ILE A 1 97 ? 3.683 7.509 -12.425 1.00 75.69 97 ILE A N 1
ATOM 749 C CA . ILE A 1 97 ? 2.894 8.646 -11.931 1.00 75.69 97 ILE A CA 1
ATOM 750 C C . ILE A 1 97 ? 3.174 8.812 -10.441 1.00 75.69 97 ILE A C 1
ATOM 752 O O . ILE A 1 97 ? 3.033 7.864 -9.663 1.00 75.69 97 ILE A O 1
ATOM 756 N N . SER A 1 98 ? 3.564 10.020 -10.041 1.00 66.81 98 SER A N 1
ATOM 757 C CA . SER A 1 98 ? 3.733 10.368 -8.630 1.00 66.81 98 SER A CA 1
ATOM 758 C C . SER A 1 98 ? 2.376 10.590 -7.951 1.00 66.81 98 SER A C 1
ATOM 760 O O . SER A 1 98 ? 1.395 10.967 -8.593 1.00 66.81 98 SER A O 1
ATOM 762 N N . SER A 1 99 ? 2.279 10.393 -6.633 1.00 62.09 99 SER A N 1
ATOM 763 C CA . SER A 1 99 ? 1.013 10.634 -5.914 1.00 62.09 99 SER A CA 1
ATOM 764 C C . SER A 1 99 ? 0.489 12.061 -6.074 1.00 62.09 99 SER A C 1
ATOM 766 O O . SER A 1 99 ? -0.719 12.270 -6.180 1.00 62.09 99 SER A O 1
ATOM 768 N N . THR A 1 100 ? 1.379 13.044 -6.180 1.00 56.31 100 THR A N 1
ATOM 769 C CA . THR A 1 100 ? 1.022 14.447 -6.412 1.00 56.31 100 THR A CA 1
ATOM 770 C C . THR A 1 100 ? 0.271 14.644 -7.733 1.00 56.31 100 THR A C 1
ATOM 772 O O . THR A 1 100 ? -0.655 15.447 -7.798 1.00 56.31 100 THR A O 1
ATOM 775 N N . GLU A 1 101 ? 0.610 13.867 -8.764 1.00 56.88 101 GLU A N 1
ATOM 776 C CA . GLU A 1 101 ? -0.053 13.885 -10.075 1.00 56.88 101 GLU A CA 1
ATOM 777 C C . GLU A 1 101 ? -1.343 13.052 -10.092 1.00 56.88 101 GLU A C 1
ATOM 779 O O . GLU A 1 101 ? -2.267 13.366 -10.842 1.00 56.88 101 GLU A O 1
ATOM 784 N N . THR A 1 102 ? -1.469 12.031 -9.230 1.00 55.41 102 THR A N 1
ATOM 785 C CA . THR A 1 102 ? -2.749 11.309 -9.073 1.00 55.41 102 THR A CA 1
ATOM 786 C C . THR A 1 102 ? -3.861 12.211 -8.529 1.00 55.41 102 THR A C 1
ATOM 788 O O . THR A 1 102 ? -5.005 12.075 -8.956 1.00 55.41 102 THR A O 1
ATOM 791 N N . CYS A 1 103 ? -3.523 13.192 -7.679 1.00 51.34 103 CYS A N 1
ATOM 792 C CA . CYS A 1 103 ? -4.452 14.240 -7.243 1.00 51.34 103 CYS A CA 1
ATOM 793 C C . CYS A 1 103 ? -5.012 15.051 -8.421 1.00 51.34 103 CYS A C 1
ATOM 795 O O . CYS A 1 103 ? -6.187 15.396 -8.413 1.00 51.34 103 CYS A O 1
ATOM 797 N N . THR A 1 104 ? -4.186 15.352 -9.428 1.00 49.16 104 THR A N 1
ATOM 798 C CA . THR A 1 104 ? -4.567 16.187 -10.582 1.00 49.16 104 THR A CA 1
ATOM 799 C C . THR A 1 104 ? -5.307 15.401 -11.663 1.00 49.16 104 THR A C 1
ATOM 801 O O . THR A 1 104 ? -6.084 15.972 -12.415 1.00 49.16 104 THR A O 1
ATOM 804 N N . ALA A 1 105 ? -5.069 14.090 -11.759 1.00 49.12 105 ALA A N 1
ATOM 805 C CA . ALA A 1 105 ? -5.731 13.219 -12.730 1.00 49.12 105 ALA A CA 1
ATOM 806 C C . ALA A 1 105 ? -7.173 12.835 -12.336 1.00 49.12 105 ALA A C 1
ATOM 808 O O . ALA A 1 105 ? -7.916 12.325 -13.175 1.00 49.12 105 ALA A O 1
ATOM 809 N N . LEU A 1 106 ? -7.552 13.038 -11.070 1.00 48.91 106 LEU A N 1
ATOM 810 C CA . LEU A 1 106 ? -8.860 12.675 -10.505 1.00 48.91 106 LEU A CA 1
ATOM 811 C C . LEU A 1 106 ? -9.754 13.891 -10.187 1.00 48.91 106 LEU A C 1
ATOM 813 O O . LEU A 1 106 ? -10.892 13.698 -9.759 1.00 48.91 106 LEU A O 1
ATOM 817 N N . SER A 1 107 ? -9.249 15.114 -10.385 1.00 43.44 107 SER A N 1
ATOM 818 C CA . SER A 1 107 ? -9.948 16.398 -10.202 1.00 43.44 107 SER A CA 1
ATOM 819 C C . SER A 1 107 ? -10.376 17.003 -11.533 1.00 43.44 107 SER A C 1
ATOM 821 O O . SER A 1 107 ? -11.537 17.454 -11.632 1.00 43.44 107 SER A O 1
#

Secondary structure (DSSP, 8-state):
--------HHHHHHHHHHHHHHTS-HHHHHHHHHHHHHT----HHHHHHHHHHHHHHHHHHHHHHHHTT-HHHHHHHHHHHHHHHHHHHHHTTT----HHHHHHH--

pLDDT: mean 85.0, std 12.59, range [43.44, 97.31]

Radius of gyration: 14.28 Å; chains: 1; bounding box: 38×30×36 Å

Sequence (107 aa):
MSLKLAISRRLEERLREESEKAGVSIEEIALEALYKGLGEELDPSEKAEAYKGLSEKYFAEADTFSDKGDYVQASEKLWGAVALMVKAVAAKRDIVISSTETCTALS

Foldseek 3Di:
DDDDDDDDPVVVVVLVVVCVVQVADSVVSVVVCVCVVVVHPQQLQNLLVVLQVQLVVLQVVLVVCVVVVNNVSSVVSNLNSQLSNVQSVCSVVVHHDGSVVSVVVVD